Protein AF-X1MEE1-F1 (afdb_monomer_lite)

Foldseek 3Di:
DDDVVPVPDDDDCPDDNDDPVRVVVVVCVVCVVVVNDPVPPDDQQLLDEAEEAFDAWPDLQQAADQPDDPVPDRDDSGPGDPVVLVCCLVRVGNEYEYEDHLRSVVPGPQWDDNDNYIYGYQHHDVVQQKDKDWDADSVCRVPIDIDIDHDD

Sequence (152 aa):
TTDIYEVGITTDVRGHGSTIADDLDDFENYLLKNGRTDRGSVYNPSQTIHLFHASPYNTPLDWTTPRGRYDYLPLSDHVGSVEIRRFIERVQPYLVLSGHCHESVVTGDYKVDLGETRCVNPGSQTHLDVLSLVQFDLYHPQDMKQFFIHAH

pLDDT: mean 75.4, std 18.18, range [36.66, 96.94]

Radius of gyration: 18.25 Å; chains: 1; bounding box: 35×46×50 Å

Organism: NCBI:txid412755

InterPro domains:
  IPR029052 Metallo-dependent phosphatase-like [G3DSA:3.60.21.10] (15-131)
  IPR029052 Metallo-dependent phosphatase-like [SSF56300] (42-127)

Structure (mmCIF, N/CA/C/O backbone):
data_AF-X1MEE1-F1
#
_entry.id   AF-X1MEE1-F1
#
loop_
_atom_site.group_PDB
_atom_site.id
_atom_site.type_symbol
_atom_site.label_atom_id
_atom_site.label_alt_id
_atom_site.label_comp_id
_atom_site.label_asym_id
_atom_site.label_entity_id
_atom_site.label_seq_id
_atom_site.pdbx_PDB_ins_code
_atom_site.Cartn_x
_atom_site.Cartn_y
_atom_site.Cartn_z
_atom_site.occupancy
_atom_site.B_iso_or_equiv
_atom_site.auth_seq_id
_atom_site.auth_comp_id
_atom_site.auth_asym_id
_atom_site.auth_atom_id
_atom_site.pdbx_PDB_model_num
ATOM 1 N N . THR A 1 1 ? -3.599 -27.938 2.429 1.00 46.66 1 THR A N 1
ATOM 2 C CA . THR A 1 1 ? -2.899 -26.657 2.216 1.00 46.66 1 THR A CA 1
ATOM 3 C C . THR A 1 1 ? -2.681 -26.083 3.588 1.00 46.66 1 THR A C 1
ATOM 5 O O . THR A 1 1 ? -3.652 -25.684 4.209 1.00 46.66 1 THR A O 1
ATOM 8 N N . THR A 1 2 ? -1.471 -26.226 4.118 1.00 37.72 2 THR A N 1
ATOM 9 C CA . THR A 1 2 ? -1.143 -25.827 5.492 1.00 37.72 2 THR A CA 1
ATOM 10 C C . THR A 1 2 ? -1.066 -24.309 5.555 1.00 37.72 2 THR A C 1
ATOM 12 O O . THR A 1 2 ? -0.425 -23.698 4.698 1.00 37.72 2 THR A O 1
ATOM 15 N N . ASP A 1 3 ? -1.772 -23.718 6.510 1.00 37.62 3 ASP A N 1
ATOM 16 C CA . ASP A 1 3 ? -1.737 -22.287 6.774 1.00 37.62 3 ASP A CA 1
ATOM 17 C C . ASP A 1 3 ? -0.341 -21.915 7.298 1.00 37.62 3 ASP A C 1
ATOM 19 O O . ASP A 1 3 ? 0.197 -22.592 8.173 1.00 37.62 3 ASP A O 1
ATOM 23 N N . ILE A 1 4 ? 0.271 -20.855 6.768 1.00 43.94 4 ILE A N 1
ATOM 24 C CA . ILE A 1 4 ? 1.579 -20.379 7.239 1.00 43.94 4 ILE A CA 1
AT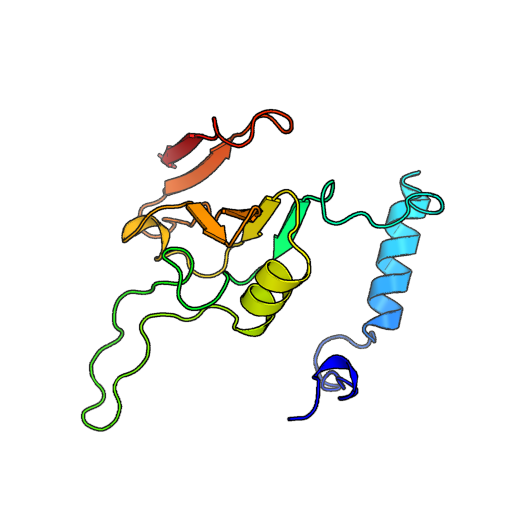OM 25 C C . ILE A 1 4 ? 1.531 -19.940 8.709 1.00 43.94 4 ILE A C 1
ATOM 27 O O . ILE A 1 4 ? 2.570 -19.916 9.357 1.00 43.94 4 ILE A O 1
ATOM 31 N N . TYR A 1 5 ? 0.343 -19.646 9.254 1.00 37.59 5 TYR A N 1
ATOM 32 C CA . TYR A 1 5 ? 0.166 -19.385 10.684 1.00 37.59 5 TYR A CA 1
ATOM 33 C C . TYR A 1 5 ? 0.342 -20.643 11.558 1.00 37.59 5 TYR A C 1
ATOM 35 O O . TYR A 1 5 ? 0.588 -20.513 12.754 1.00 37.59 5 TYR A O 1
ATOM 43 N N . GLU A 1 6 ? 0.259 -21.851 10.986 1.00 39.78 6 GLU A N 1
ATOM 44 C CA . GLU A 1 6 ? 0.574 -23.113 11.678 1.00 39.78 6 GLU A CA 1
ATOM 45 C C . GLU A 1 6 ? 2.053 -23.506 11.550 1.00 39.78 6 GLU A C 1
ATOM 47 O O . GLU A 1 6 ? 2.551 -24.345 12.304 1.00 39.78 6 GLU A O 1
ATOM 52 N N . VAL A 1 7 ? 2.778 -22.907 10.602 1.00 45.06 7 VAL A N 1
ATOM 53 C CA . VAL A 1 7 ? 4.193 -23.195 10.374 1.00 45.06 7 VAL A CA 1
ATOM 54 C C . VAL A 1 7 ? 5.012 -22.244 11.238 1.00 45.06 7 VAL A C 1
ATOM 56 O O . VAL A 1 7 ? 5.177 -21.076 10.905 1.00 45.06 7 VAL A O 1
ATOM 59 N N . GLY A 1 8 ? 5.527 -22.746 12.362 1.00 37.44 8 GLY A N 1
ATOM 60 C CA . GLY A 1 8 ? 6.457 -22.003 13.211 1.00 37.44 8 GLY A CA 1
ATOM 61 C C . GLY A 1 8 ? 7.643 -21.497 12.389 1.00 37.44 8 GLY A C 1
ATOM 62 O O . GLY A 1 8 ? 8.508 -22.276 11.993 1.00 37.44 8 GLY A O 1
ATOM 63 N N . ILE A 1 9 ? 7.660 -20.196 12.095 1.00 37.62 9 ILE A N 1
ATOM 64 C CA . ILE A 1 9 ? 8.749 -19.548 11.368 1.00 37.62 9 ILE A CA 1
ATOM 65 C C . ILE A 1 9 ? 9.957 -19.499 12.307 1.00 37.62 9 ILE A C 1
ATOM 67 O O . ILE A 1 9 ? 9.991 -18.715 13.250 1.00 37.62 9 ILE A O 1
ATOM 71 N N . THR A 1 10 ? 10.953 -20.346 12.062 1.00 38.44 10 THR A N 1
ATOM 72 C CA . THR A 1 10 ? 12.265 -20.256 12.710 1.00 38.44 10 THR A CA 1
ATOM 73 C C . THR A 1 10 ? 13.170 -19.351 11.883 1.00 38.44 10 THR A C 1
ATOM 75 O O . THR A 1 10 ? 13.494 -19.684 10.742 1.00 38.44 10 THR A O 1
ATOM 78 N N . THR A 1 11 ? 13.580 -18.213 12.442 1.00 41.69 11 THR A N 1
ATOM 79 C CA . THR A 1 11 ? 14.632 -17.365 11.872 1.00 41.69 11 THR A CA 1
ATOM 80 C C . THR A 1 11 ? 15.994 -18.057 12.003 1.00 41.69 11 THR A C 1
ATOM 82 O O . THR A 1 11 ? 16.308 -18.661 13.028 1.00 41.69 11 THR A O 1
ATOM 85 N N . ASP A 1 12 ? 16.786 -18.026 10.928 1.00 36.66 12 ASP A N 1
ATOM 86 C CA . ASP A 1 12 ? 18.125 -18.622 10.871 1.00 36.66 12 ASP A CA 1
ATOM 87 C C . ASP A 1 12 ? 19.076 -17.923 11.861 1.00 36.66 12 ASP A C 1
ATOM 89 O O . ASP A 1 12 ? 19.099 -16.699 11.977 1.00 36.66 12 ASP A O 1
ATOM 93 N N . VAL A 1 13 ? 19.900 -18.709 12.553 1.00 46.12 13 VAL A N 1
ATOM 94 C CA . VAL A 1 13 ? 20.700 -18.339 13.739 1.00 46.12 13 VAL A CA 1
ATOM 95 C C . VAL A 1 13 ? 21.889 -17.415 13.398 1.00 46.12 13 VAL A C 1
ATOM 97 O O . VAL A 1 13 ? 22.760 -17.174 14.231 1.00 46.12 13 VAL A O 1
ATOM 100 N N . ARG A 1 14 ? 21.998 -16.914 12.160 1.00 47.56 14 ARG A N 1
ATOM 101 C CA . ARG A 1 14 ? 23.182 -16.172 11.676 1.00 47.56 14 ARG A CA 1
ATOM 102 C C . ARG A 1 14 ? 22.939 -14.727 11.240 1.00 47.56 14 ARG A C 1
ATOM 104 O O . ARG A 1 14 ? 23.800 -14.152 10.578 1.00 47.56 14 ARG A O 1
ATOM 111 N N . GLY A 1 15 ? 21.850 -14.097 11.664 1.00 45.16 15 GLY A N 1
ATOM 112 C CA . GLY A 1 15 ? 21.644 -12.658 11.483 1.00 45.16 15 GLY A CA 1
ATOM 113 C C . GLY A 1 15 ? 20.974 -12.047 12.705 1.00 45.16 15 GLY A C 1
ATOM 114 O O . GLY A 1 15 ? 19.793 -12.274 12.894 1.00 45.16 15 GLY A O 1
ATOM 115 N N . HIS A 1 16 ? 21.744 -11.276 13.483 1.00 48.69 16 HIS A N 1
ATOM 116 C CA . HIS A 1 16 ? 21.391 -10.709 14.796 1.00 48.69 16 HIS A CA 1
ATOM 117 C C . HIS A 1 16 ? 21.053 -11.759 15.873 1.00 48.69 16 HIS A C 1
ATOM 119 O O . HIS A 1 16 ? 20.283 -12.684 15.674 1.00 48.69 16 HIS A O 1
ATOM 125 N N . GLY A 1 17 ? 21.697 -11.647 17.039 1.00 50.34 17 GLY A N 1
ATOM 126 C CA . GLY A 1 17 ? 21.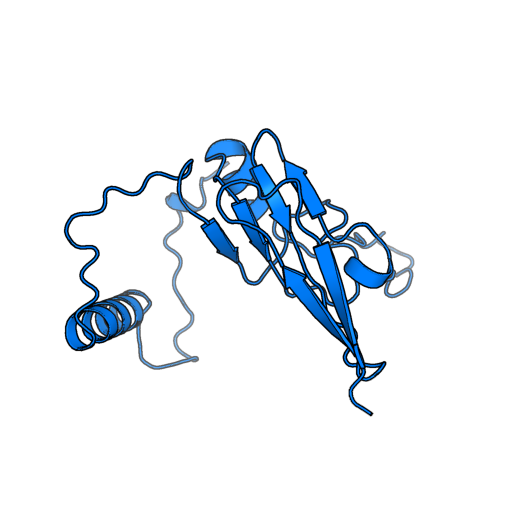509 -12.566 18.170 1.00 50.34 17 GLY A CA 1
ATOM 127 C C . GLY A 1 17 ? 20.206 -12.346 18.943 1.00 50.34 17 GLY A C 1
ATOM 128 O O . GLY A 1 17 ? 20.142 -12.733 20.106 1.00 50.34 17 GLY A O 1
ATOM 129 N N . SER A 1 18 ? 19.224 -11.686 18.333 1.00 55.53 18 SER A N 1
ATOM 130 C CA . SER A 1 18 ? 17.893 -11.455 18.875 1.00 55.53 18 SER A CA 1
ATOM 131 C C . SER A 1 18 ? 16.893 -12.371 18.179 1.00 55.53 18 SER A C 1
ATOM 133 O O . SER A 1 18 ? 16.994 -12.682 16.991 1.00 55.53 18 SER A O 1
ATOM 135 N N . THR A 1 19 ? 15.929 -12.866 18.938 1.00 67.69 19 THR A N 1
ATOM 136 C CA . THR A 1 19 ? 14.731 -13.479 18.376 1.00 67.69 19 THR A CA 1
ATOM 137 C C . THR A 1 19 ? 13.745 -12.387 17.959 1.00 67.69 19 THR A C 1
ATOM 139 O O . THR A 1 19 ? 13.828 -11.255 18.425 1.00 67.69 19 THR A O 1
ATOM 142 N N . ILE A 1 20 ? 12.749 -12.734 17.137 1.00 58.53 20 ILE A N 1
ATOM 143 C CA . ILE A 1 20 ? 11.623 -11.826 16.845 1.00 58.53 20 ILE A CA 1
ATOM 144 C C . ILE A 1 20 ? 10.960 -11.347 18.147 1.00 58.53 20 ILE A C 1
ATOM 146 O O . ILE A 1 20 ? 10.506 -10.212 18.216 1.00 58.53 20 ILE A O 1
ATOM 150 N N . ALA A 1 21 ? 10.915 -12.198 19.177 1.00 60.44 21 ALA A N 1
ATOM 151 C CA . ALA A 1 21 ? 10.387 -11.817 20.481 1.00 60.44 21 ALA A CA 1
ATOM 152 C C . ALA A 1 21 ? 11.263 -10.751 21.160 1.00 60.44 21 ALA A C 1
ATOM 154 O O . ALA A 1 21 ? 10.727 -9.759 21.639 1.00 60.44 21 ALA A O 1
ATOM 155 N N . ASP A 1 22 ? 12.589 -10.904 21.125 1.00 61.22 22 ASP A N 1
ATOM 156 C CA . ASP A 1 22 ? 13.517 -9.913 21.687 1.00 61.22 22 ASP A CA 1
ATOM 157 C C . ASP A 1 22 ? 13.439 -8.567 20.940 1.00 61.22 22 ASP A C 1
ATOM 159 O O . ASP A 1 22 ? 13.476 -7.510 21.567 1.00 61.22 22 ASP A O 1
ATOM 163 N N . ASP A 1 23 ? 13.285 -8.592 19.611 1.00 67.50 23 ASP A N 1
ATOM 164 C CA . ASP A 1 23 ? 13.120 -7.382 18.791 1.00 67.50 23 ASP A CA 1
ATOM 165 C C . ASP A 1 23 ? 11.772 -6.685 19.057 1.00 67.50 23 ASP A C 1
ATOM 167 O O . ASP A 1 23 ? 11.692 -5.453 19.071 1.00 67.50 23 ASP A O 1
ATOM 171 N N . LEU A 1 24 ? 10.703 -7.459 19.278 1.00 64.12 24 LEU A N 1
ATOM 172 C CA . LEU A 1 24 ? 9.391 -6.932 19.660 1.00 64.12 24 LEU A CA 1
ATOM 173 C C . LEU A 1 24 ? 9.433 -6.302 21.054 1.00 64.12 24 LEU A C 1
ATOM 175 O O . LEU A 1 24 ? 8.939 -5.188 21.223 1.00 64.12 24 LEU A O 1
ATOM 179 N N . ASP A 1 25 ? 10.070 -6.962 22.021 1.00 66.50 25 ASP A N 1
ATOM 180 C CA . ASP A 1 25 ? 10.247 -6.434 23.374 1.00 66.50 25 ASP A CA 1
ATOM 181 C C . ASP A 1 25 ? 11.093 -5.147 23.369 1.00 66.50 25 ASP A C 1
ATOM 183 O O . ASP A 1 25 ? 10.763 -4.186 24.071 1.00 66.50 25 ASP A O 1
ATOM 187 N N . ASP A 1 26 ? 12.165 -5.068 22.571 1.00 70.88 26 ASP A N 1
ATOM 188 C CA . ASP A 1 26 ? 12.949 -3.833 22.406 1.00 70.88 26 ASP A CA 1
ATOM 189 C C . ASP A 1 26 ? 12.104 -2.704 21.799 1.00 70.88 26 ASP A C 1
ATOM 191 O O . ASP A 1 26 ? 12.119 -1.570 22.289 1.00 70.88 26 ASP A O 1
ATOM 195 N N . PHE A 1 27 ? 11.290 -3.014 20.789 1.00 67.06 27 PHE A N 1
ATOM 196 C CA . PHE A 1 27 ? 10.395 -2.043 20.169 1.00 67.06 27 PHE A CA 1
ATOM 197 C C . PHE A 1 27 ? 9.307 -1.547 21.134 1.00 67.06 27 PHE A C 1
ATOM 199 O O . PHE A 1 27 ? 9.082 -0.337 21.239 1.00 67.06 27 PHE A O 1
ATOM 206 N N . GLU A 1 28 ? 8.673 -2.437 21.901 1.00 64.44 28 GLU A N 1
ATOM 207 C CA . GLU A 1 28 ? 7.716 -2.063 22.948 1.00 64.44 28 GLU A CA 1
ATOM 208 C C . GLU A 1 28 ? 8.372 -1.180 24.019 1.00 64.44 28 GLU A C 1
ATOM 210 O O . GLU A 1 28 ? 7.822 -0.146 24.413 1.00 64.44 28 GLU A O 1
ATOM 215 N N . ASN A 1 29 ? 9.585 -1.528 24.456 1.00 70.94 29 ASN A N 1
ATOM 216 C CA . ASN A 1 29 ? 10.355 -0.726 25.404 1.00 70.94 29 ASN A CA 1
ATOM 217 C C . ASN A 1 29 ? 10.731 0.648 24.830 1.00 70.94 29 ASN A C 1
ATOM 219 O O . ASN A 1 29 ? 10.655 1.657 25.541 1.00 70.94 29 ASN A O 1
ATOM 223 N N . TYR A 1 30 ? 11.089 0.723 23.547 1.00 69.44 30 TYR A N 1
ATOM 224 C CA . TYR A 1 30 ? 11.318 1.977 22.833 1.00 69.44 30 TYR A CA 1
ATOM 225 C C . TYR A 1 30 ? 10.058 2.851 22.815 1.00 69.44 30 TYR A C 1
ATOM 227 O O . TYR A 1 30 ? 10.133 4.055 23.084 1.00 69.44 30 TYR A O 1
ATOM 235 N N . LEU A 1 31 ? 8.891 2.271 22.540 1.00 66.38 31 LEU A N 1
ATOM 236 C CA . LEU A 1 31 ? 7.615 2.985 22.548 1.00 66.38 31 LEU A CA 1
ATOM 237 C C . LEU A 1 31 ? 7.275 3.509 23.954 1.00 66.38 31 LEU A C 1
ATOM 239 O O . LEU A 1 31 ? 7.009 4.706 24.119 1.00 66.38 31 LEU A O 1
ATOM 243 N N . LEU A 1 32 ? 7.411 2.661 24.980 1.00 69.56 32 LEU A N 1
ATOM 244 C CA . LEU A 1 32 ? 7.214 3.005 26.394 1.00 69.56 32 LEU A CA 1
ATOM 245 C C . LEU A 1 32 ? 8.126 4.152 26.845 1.00 69.56 32 LEU A C 1
ATOM 247 O O . LEU A 1 32 ? 7.656 5.121 27.445 1.00 69.56 32 LEU A O 1
ATOM 251 N N . LYS A 1 33 ? 9.421 4.081 26.515 1.00 73.19 33 LYS A N 1
ATOM 252 C CA . LYS A 1 33 ? 10.415 5.117 26.835 1.00 73.19 33 LYS A CA 1
ATOM 253 C C . LYS A 1 33 ? 10.057 6.476 26.233 1.00 73.19 33 LYS A C 1
ATOM 255 O O . LYS A 1 33 ? 10.371 7.507 26.822 1.00 73.19 33 LYS A O 1
ATOM 260 N N . ASN A 1 34 ? 9.386 6.478 25.085 1.00 68.75 34 ASN A N 1
ATOM 261 C CA . ASN A 1 34 ? 8.952 7.687 24.389 1.00 68.75 34 ASN A CA 1
ATOM 262 C C . ASN A 1 34 ? 7.516 8.118 24.746 1.00 68.75 34 ASN A C 1
ATOM 264 O O . ASN A 1 34 ? 6.953 8.973 24.063 1.00 68.75 34 ASN A O 1
ATOM 268 N N . GLY A 1 35 ? 6.905 7.536 25.787 1.00 63.12 35 GLY A N 1
ATOM 269 C CA . GLY A 1 35 ? 5.541 7.868 26.217 1.00 63.12 35 GLY A CA 1
ATOM 270 C C . GLY A 1 35 ? 4.459 7.476 25.206 1.00 63.12 35 GLY A C 1
ATOM 271 O O . GLY A 1 35 ? 3.336 7.968 25.283 1.00 63.12 35 GLY A O 1
ATOM 272 N N . ARG A 1 36 ? 4.791 6.611 24.243 1.00 59.31 36 ARG A N 1
ATOM 273 C CA . ARG A 1 36 ? 3.864 6.068 23.252 1.00 59.31 36 ARG A CA 1
ATOM 274 C C . ARG A 1 36 ? 3.406 4.708 23.750 1.00 59.31 36 ARG A C 1
ATOM 276 O O . ARG A 1 36 ? 4.057 3.712 23.484 1.00 59.31 36 ARG A O 1
ATOM 283 N N . THR A 1 37 ? 2.327 4.662 24.521 1.00 57.94 37 THR A N 1
ATOM 284 C CA . THR A 1 37 ? 1.745 3.388 24.950 1.00 57.94 37 THR A CA 1
ATOM 285 C C . THR A 1 37 ? 0.497 3.096 24.131 1.00 57.94 37 THR A C 1
ATOM 287 O O . THR A 1 37 ? -0.516 3.781 24.216 1.00 57.94 37 THR A O 1
ATOM 290 N N . ASP A 1 38 ? 0.582 2.060 23.313 1.00 59.06 38 ASP A N 1
ATOM 291 C CA . ASP A 1 38 ? -0.510 1.436 22.563 1.00 59.06 38 ASP A CA 1
ATOM 292 C C . ASP A 1 38 ? -1.297 0.421 23.411 1.00 59.06 38 ASP A C 1
ATOM 294 O O . ASP A 1 38 ? -2.267 -0.166 22.938 1.00 59.06 38 ASP A O 1
ATOM 298 N N . ARG A 1 39 ? -0.953 0.269 24.701 1.00 54.66 39 ARG A N 1
ATOM 299 C CA . ARG A 1 39 ? -1.545 -0.672 25.680 1.00 54.66 39 ARG A CA 1
ATOM 300 C C . ARG A 1 39 ? -3.068 -0.560 25.914 1.00 54.66 39 ARG A C 1
ATOM 302 O O . ARG A 1 39 ? -3.596 -1.232 26.795 1.00 54.66 39 ARG A O 1
ATOM 309 N N . GLY A 1 40 ? -3.786 0.251 25.139 1.00 56.56 40 GLY A N 1
ATOM 310 C CA . GLY A 1 40 ? -5.250 0.311 25.105 1.00 56.56 40 GLY A CA 1
ATOM 311 C C . GLY A 1 40 ? -5.868 0.362 23.702 1.00 56.56 40 GLY A C 1
ATOM 312 O O . GLY A 1 40 ? -7.093 0.394 23.598 1.00 56.56 40 GLY A O 1
ATOM 313 N N . SER A 1 41 ? -5.079 0.380 22.622 1.00 61.50 41 SER A N 1
ATOM 314 C CA . SER A 1 41 ? -5.621 0.362 21.262 1.00 61.50 41 SER A CA 1
ATOM 315 C C . SER A 1 41 ? -5.895 -1.071 20.825 1.00 61.50 41 SER A C 1
ATOM 317 O O . SER A 1 41 ? -4.976 -1.851 20.590 1.00 61.50 41 SER A O 1
ATOM 319 N N . VAL A 1 42 ? -7.175 -1.415 20.694 1.00 75.62 42 VAL A N 1
ATOM 320 C CA . VAL A 1 42 ? -7.585 -2.640 20.004 1.00 75.62 42 VAL A CA 1
ATOM 321 C C . VAL A 1 42 ? -7.249 -2.476 18.523 1.00 75.62 42 VAL A C 1
ATOM 323 O O . VAL A 1 42 ? -7.653 -1.490 17.907 1.00 75.62 42 VAL A O 1
ATOM 326 N N . TYR A 1 43 ? -6.508 -3.429 17.957 1.00 80.38 43 TYR A N 1
ATOM 327 C CA . TYR A 1 43 ? -6.203 -3.437 16.529 1.00 80.38 43 TYR A CA 1
ATOM 328 C C . TYR A 1 43 ? -7.500 -3.447 15.711 1.00 80.38 43 TYR A C 1
ATOM 330 O O . TYR A 1 43 ? -8.288 -4.390 15.791 1.00 80.38 43 TYR A O 1
ATOM 338 N N . ASN A 1 44 ? -7.707 -2.392 14.920 1.00 83.75 44 ASN A N 1
ATOM 339 C CA . ASN A 1 44 ? -8.797 -2.307 13.960 1.00 83.75 44 ASN A CA 1
ATOM 340 C C . ASN A 1 44 ? -8.224 -2.070 12.553 1.00 83.75 44 ASN A C 1
ATOM 342 O O . ASN A 1 44 ? -7.784 -0.950 12.259 1.00 83.75 44 ASN A O 1
ATOM 346 N N . PRO A 1 45 ? -8.231 -3.077 11.663 1.00 86.81 45 PRO A N 1
ATOM 347 C CA . PRO A 1 45 ? -7.637 -2.949 10.338 1.00 86.81 45 PRO A CA 1
ATOM 348 C C . PRO A 1 45 ? -8.277 -1.837 9.506 1.00 86.81 45 PRO A C 1
ATOM 350 O O . PRO A 1 45 ? -7.553 -1.097 8.840 1.00 86.81 45 PRO A O 1
ATOM 353 N N . SER A 1 46 ? -9.593 -1.631 9.619 1.00 91.62 46 SER A N 1
ATOM 354 C CA . SER A 1 46 ? -10.321 -0.605 8.861 1.00 91.62 46 SER A CA 1
ATOM 355 C C . SER A 1 46 ? -9.988 0.829 9.295 1.00 91.62 46 SER A C 1
ATOM 357 O O . SER A 1 46 ? -10.476 1.784 8.698 1.00 91.62 46 SER A O 1
ATOM 359 N N . GLN A 1 47 ? -9.177 0.992 10.344 1.00 89.94 47 GLN A N 1
ATOM 360 C CA . GLN A 1 47 ? -8.665 2.272 10.840 1.00 89.94 47 GLN A CA 1
ATOM 361 C C . GLN A 1 47 ? -7.131 2.288 10.934 1.00 89.94 47 GLN A C 1
ATOM 363 O O . GLN A 1 47 ? -6.558 3.205 11.519 1.00 89.94 47 GLN A O 1
ATOM 368 N N . THR A 1 48 ? -6.454 1.279 10.377 1.00 89.00 48 THR A N 1
ATOM 369 C CA . THR A 1 48 ? -4.999 1.128 10.475 1.00 89.00 48 THR A CA 1
ATOM 370 C C . THR A 1 48 ? -4.344 1.265 9.108 1.00 89.00 48 THR A C 1
ATOM 372 O O . THR A 1 48 ? -4.670 0.534 8.168 1.00 89.00 48 THR A O 1
ATOM 375 N N . ILE A 1 49 ? -3.359 2.161 9.015 1.00 93.00 49 ILE A N 1
ATOM 376 C CA . ILE A 1 49 ? -2.439 2.207 7.876 1.00 93.00 49 ILE A CA 1
ATOM 377 C C . ILE A 1 49 ? -1.364 1.145 8.096 1.00 93.00 49 ILE A C 1
ATOM 379 O O . ILE A 1 49 ? -0.658 1.184 9.101 1.00 93.00 49 ILE A O 1
ATOM 383 N N . HIS A 1 50 ? -1.221 0.218 7.154 1.00 94.12 50 HIS A N 1
ATOM 384 C CA . HIS A 1 50 ? -0.157 -0.782 7.202 1.00 94.12 50 HIS A CA 1
ATOM 385 C C . HIS A 1 50 ? 0.988 -0.366 6.290 1.00 94.12 50 HIS A C 1
ATOM 387 O O . HIS A 1 50 ? 0.758 0.061 5.160 1.00 94.12 50 HIS A O 1
ATOM 393 N N . LEU A 1 51 ? 2.218 -0.519 6.772 1.00 93.75 51 LEU A N 1
ATOM 394 C CA . LEU A 1 51 ? 3.429 -0.290 5.996 1.00 93.75 51 LEU A CA 1
ATOM 395 C C . LEU A 1 51 ? 4.162 -1.619 5.826 1.00 93.75 51 LEU A C 1
ATOM 397 O O . LEU A 1 51 ? 4.650 -2.189 6.799 1.00 93.75 51 LEU A O 1
ATOM 401 N N . PHE A 1 52 ? 4.258 -2.095 4.591 1.00 91.38 52 PHE A N 1
ATOM 402 C CA . PHE A 1 52 ? 5.043 -3.271 4.243 1.00 91.38 52 PHE A CA 1
ATOM 403 C C . PHE A 1 52 ? 6.263 -2.874 3.424 1.00 91.38 52 PHE A C 1
ATOM 405 O O . PHE A 1 52 ? 6.238 -1.905 2.672 1.00 91.38 52 PHE A O 1
ATOM 412 N N . HIS A 1 53 ? 7.345 -3.643 3.525 1.00 89.25 53 HIS A N 1
ATOM 413 C CA . HIS A 1 53 ? 8.455 -3.440 2.601 1.00 89.25 53 HIS A CA 1
ATOM 414 C C . HIS A 1 53 ? 8.070 -3.878 1.182 1.00 89.25 53 HIS A C 1
ATOM 416 O O . HIS A 1 53 ? 8.221 -3.100 0.250 1.00 89.25 53 HIS A O 1
ATOM 422 N N . ALA A 1 54 ? 7.540 -5.093 1.013 1.00 90.06 54 ALA A N 1
ATOM 423 C CA . ALA A 1 54 ? 7.159 -5.630 -0.293 1.00 90.06 54 ALA A CA 1
ATOM 424 C C . ALA A 1 54 ? 5.749 -5.194 -0.726 1.00 90.06 54 ALA A C 1
ATOM 426 O O . ALA A 1 54 ? 4.852 -5.019 0.099 1.00 90.06 54 ALA A O 1
ATOM 427 N N . SER A 1 55 ? 5.556 -5.067 -2.039 1.00 92.12 55 SER A N 1
ATOM 428 C CA . SER A 1 55 ? 4.257 -4.775 -2.655 1.00 92.12 55 SER A CA 1
ATOM 429 C C . SER A 1 55 ? 3.376 -6.034 -2.765 1.00 92.12 55 SER A C 1
ATOM 431 O O . SER A 1 55 ? 3.910 -7.148 -2.786 1.00 92.12 55 SER A O 1
ATOM 433 N N . PRO A 1 56 ? 2.034 -5.908 -2.817 1.00 94.12 56 PRO A N 1
ATOM 434 C CA . PRO A 1 56 ? 1.144 -7.050 -3.027 1.00 94.12 56 PRO A CA 1
ATOM 435 C C . PRO A 1 56 ? 1.349 -7.675 -4.413 1.00 94.12 56 PRO A C 1
ATOM 437 O O . PRO A 1 56 ? 1.436 -6.964 -5.413 1.00 94.12 56 PRO A O 1
ATOM 440 N N . TYR A 1 57 ? 1.399 -9.009 -4.467 1.00 93.00 57 TYR A N 1
ATOM 441 C CA . TYR A 1 57 ? 1.684 -9.744 -5.703 1.00 93.00 57 TYR A CA 1
ATOM 442 C C . TYR A 1 57 ? 0.650 -9.515 -6.812 1.00 93.00 57 TYR A C 1
ATOM 444 O O . TYR A 1 57 ? -0.560 -9.487 -6.552 1.00 93.00 57 TYR A O 1
ATOM 452 N N . ASN A 1 58 ? 1.117 -9.490 -8.063 1.00 91.12 58 ASN A N 1
ATOM 453 C CA . ASN A 1 58 ? 0.274 -9.404 -9.257 1.00 91.12 58 ASN A CA 1
ATOM 454 C C . ASN A 1 58 ? -0.581 -8.129 -9.249 1.00 91.12 58 ASN A C 1
ATOM 456 O O . ASN A 1 58 ? -1.811 -8.163 -9.378 1.00 91.12 58 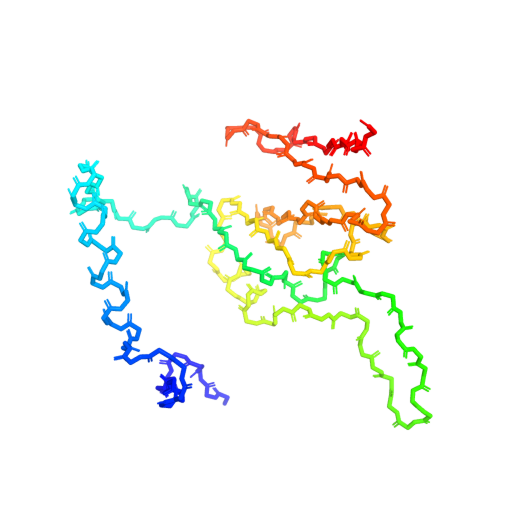ASN A O 1
ATOM 460 N N . THR A 1 59 ? 0.091 -7.005 -9.018 1.00 90.25 59 THR A N 1
ATOM 461 C CA . THR A 1 59 ? -0.459 -5.655 -9.085 1.00 90.25 59 THR A CA 1
ATOM 462 C C . THR A 1 59 ? 0.471 -4.751 -9.902 1.00 90.25 59 THR A C 1
ATOM 464 O O . THR A 1 59 ? 1.614 -5.103 -10.178 1.00 90.25 59 THR A O 1
ATOM 467 N N . PRO A 1 60 ? 0.041 -3.545 -10.297 1.00 87.88 60 PRO A N 1
ATOM 468 C CA . PRO A 1 60 ? 0.970 -2.582 -10.886 1.00 87.88 60 PRO A CA 1
ATOM 469 C C . PRO A 1 60 ? 2.130 -2.208 -9.946 1.00 87.88 60 PRO A C 1
ATOM 471 O O . PRO A 1 60 ? 3.181 -1.794 -10.417 1.00 87.88 60 PRO A O 1
ATOM 474 N N . LEU A 1 61 ? 1.959 -2.386 -8.627 1.00 89.25 61 LEU A N 1
ATOM 475 C CA . LEU A 1 61 ? 2.911 -1.958 -7.596 1.00 89.25 61 LEU A CA 1
ATOM 476 C C . LEU A 1 61 ? 4.129 -2.870 -7.444 1.00 89.25 61 LEU A C 1
ATOM 478 O O . LEU A 1 61 ? 5.087 -2.480 -6.779 1.00 89.25 61 LEU A O 1
ATOM 482 N N . ASP A 1 62 ? 4.075 -4.079 -7.998 1.00 87.88 62 ASP A N 1
ATOM 483 C CA . ASP A 1 62 ? 5.139 -5.077 -7.894 1.00 87.88 62 ASP A CA 1
ATOM 484 C C . ASP A 1 62 ? 5.706 -5.493 -9.254 1.00 87.88 62 ASP A C 1
ATOM 486 O O . ASP A 1 62 ? 6.437 -6.481 -9.351 1.00 87.88 62 ASP A O 1
ATOM 490 N N . TRP A 1 63 ? 5.367 -4.736 -10.299 1.00 82.94 63 TRP A N 1
ATOM 491 C CA . TRP A 1 63 ? 5.870 -4.963 -11.642 1.00 82.94 63 TRP A CA 1
ATOM 492 C C . TRP A 1 63 ? 7.334 -4.530 -11.756 1.00 82.94 63 TRP A C 1
ATOM 494 O O . TRP A 1 63 ? 7.724 -3.457 -11.298 1.00 82.94 63 TRP A O 1
ATOM 504 N N . THR A 1 64 ? 8.166 -5.355 -12.371 1.00 77.38 64 THR A N 1
ATOM 505 C CA . THR A 1 64 ? 9.559 -5.036 -12.692 1.00 77.38 64 THR A CA 1
ATOM 506 C C . THR A 1 64 ? 9.798 -5.211 -14.179 1.00 77.38 64 THR A C 1
ATOM 508 O O . THR A 1 64 ? 9.062 -5.926 -14.861 1.00 77.38 64 THR A O 1
ATOM 511 N N . THR A 1 65 ? 10.820 -4.538 -14.706 1.00 67.88 65 THR A N 1
ATOM 512 C CA . THR A 1 65 ? 11.169 -4.723 -16.117 1.00 67.88 65 THR A CA 1
ATOM 513 C C . THR A 1 65 ? 11.572 -6.185 -16.368 1.00 67.88 65 THR A C 1
ATOM 515 O O . THR A 1 65 ? 12.333 -6.744 -15.571 1.00 67.88 65 THR A O 1
ATOM 518 N N . PRO A 1 66 ? 11.097 -6.832 -17.454 1.00 60.78 66 PRO A N 1
ATOM 519 C CA . PRO A 1 66 ? 11.402 -8.237 -17.703 1.00 60.78 66 PRO A CA 1
ATOM 520 C C . PRO A 1 66 ? 12.918 -8.448 -17.782 1.00 60.78 66 PRO A C 1
ATOM 522 O O . PRO A 1 66 ? 13.575 -7.944 -18.696 1.00 60.78 66 PRO A O 1
ATOM 525 N N . ARG A 1 67 ? 13.500 -9.220 -16.855 1.00 53.62 67 ARG A N 1
ATOM 526 C CA . ARG A 1 67 ? 14.960 -9.457 -16.769 1.00 53.62 67 ARG A CA 1
ATOM 527 C C . ARG A 1 67 ? 15.506 -10.432 -17.828 1.00 53.62 67 ARG A C 1
ATOM 529 O O . ARG A 1 67 ? 16.521 -11.091 -17.618 1.00 53.62 67 ARG A O 1
ATOM 536 N N . GLY A 1 68 ? 14.861 -10.493 -18.990 1.00 51.97 68 GLY A N 1
ATOM 537 C CA . GLY A 1 68 ? 15.181 -11.409 -20.079 1.00 51.97 68 GLY A CA 1
ATOM 538 C C . GLY A 1 68 ? 14.367 -12.704 -20.036 1.00 51.97 68 GLY A C 1
ATOM 539 O O . GLY A 1 68 ? 13.853 -13.122 -19.000 1.00 51.97 68 GLY A O 1
ATOM 540 N N . ARG A 1 69 ? 14.233 -13.343 -21.202 1.00 47.34 69 ARG A N 1
ATOM 541 C CA . ARG A 1 69 ? 13.666 -14.689 -21.318 1.00 47.34 69 ARG A CA 1
ATOM 542 C C . ARG A 1 69 ? 14.774 -15.686 -20.998 1.00 47.34 69 ARG A C 1
ATOM 544 O O . ARG A 1 69 ? 15.741 -15.769 -21.745 1.00 47.34 69 ARG A O 1
ATOM 551 N N . TYR A 1 70 ? 14.634 -16.455 -19.924 1.00 51.69 70 TYR A N 1
ATOM 552 C CA . TYR A 1 70 ? 15.266 -17.769 -19.907 1.00 51.69 70 TYR A CA 1
ATOM 553 C C . TYR A 1 70 ? 14.421 -18.662 -20.816 1.00 51.69 70 TYR A C 1
ATOM 555 O O . TYR A 1 70 ? 13.217 -18.783 -20.598 1.00 51.69 70 TYR A O 1
ATOM 563 N N . ASP A 1 71 ? 15.039 -19.267 -21.833 1.00 55.44 71 ASP A N 1
ATOM 564 C CA . ASP A 1 71 ? 14.381 -20.028 -22.914 1.00 55.44 71 ASP A CA 1
ATOM 565 C C . ASP A 1 71 ? 13.449 -21.166 -22.444 1.00 55.44 71 ASP A C 1
ATOM 567 O O . ASP A 1 71 ? 12.713 -21.743 -23.242 1.00 55.44 71 ASP A O 1
ATOM 571 N N . TYR A 1 72 ? 13.448 -21.481 -21.146 1.00 55.03 72 TYR A N 1
ATOM 572 C CA . TYR A 1 72 ? 12.793 -22.654 -20.573 1.00 55.03 72 TYR A CA 1
ATOM 573 C C . TYR A 1 72 ? 11.736 -22.335 -19.503 1.00 55.03 72 TYR A C 1
ATOM 575 O O . TYR A 1 72 ? 11.046 -23.254 -19.065 1.00 55.03 72 TYR A O 1
ATOM 583 N N . LEU A 1 73 ? 11.569 -21.072 -19.078 1.00 53.31 73 LEU A N 1
ATOM 584 C CA . LEU A 1 73 ? 10.506 -20.697 -18.137 1.00 53.31 73 LEU A CA 1
ATOM 585 C C . LEU A 1 73 ? 10.142 -19.205 -18.261 1.00 53.31 73 LEU A C 1
ATOM 587 O O . LEU A 1 73 ? 11.021 -18.359 -18.082 1.00 53.31 73 LEU A O 1
ATOM 591 N N . PRO A 1 74 ? 8.870 -18.844 -18.526 1.00 58.09 74 PRO A N 1
ATOM 592 C CA . PRO A 1 74 ? 8.437 -17.460 -18.401 1.00 58.09 74 PRO A CA 1
ATOM 593 C C . PRO A 1 74 ? 8.527 -17.058 -16.924 1.00 58.09 74 PRO A C 1
ATOM 595 O O . PRO A 1 74 ? 7.766 -17.548 -16.090 1.00 58.09 74 PRO A O 1
ATOM 598 N N . LEU A 1 75 ? 9.494 -16.204 -16.589 1.00 62.34 75 LEU A N 1
ATOM 599 C CA . LEU A 1 75 ? 9.554 -15.573 -15.276 1.00 62.34 75 LEU A CA 1
ATOM 600 C C . LEU A 1 75 ? 8.417 -14.552 -15.178 1.00 62.34 75 LEU A C 1
ATOM 602 O O . LEU A 1 75 ? 8.135 -13.832 -16.132 1.00 62.34 75 LEU A O 1
ATOM 606 N N . SER A 1 76 ? 7.742 -14.539 -14.031 1.00 70.12 76 SER A N 1
ATOM 607 C CA . SER A 1 76 ? 6.733 -13.534 -13.708 1.00 70.12 76 SER A CA 1
ATOM 608 C C . SER A 1 76 ? 7.410 -12.172 -13.585 1.00 70.12 76 SER A C 1
ATOM 610 O O . SER A 1 76 ? 8.369 -12.042 -12.828 1.00 70.12 76 SER A O 1
ATOM 612 N N . ASP A 1 77 ? 6.881 -11.156 -14.266 1.00 79.94 77 ASP A N 1
ATOM 613 C CA . ASP A 1 77 ? 7.358 -9.775 -14.111 1.00 79.94 77 ASP A CA 1
ATOM 614 C C . ASP A 1 77 ? 6.921 -9.157 -12.764 1.00 79.94 77 ASP A C 1
ATOM 616 O O . ASP A 1 77 ? 7.371 -8.075 -12.384 1.00 79.94 77 ASP A O 1
ATOM 620 N N . HIS A 1 78 ? 6.060 -9.863 -12.027 1.00 86.62 78 HIS A N 1
ATOM 621 C CA . HIS A 1 78 ? 5.622 -9.545 -10.672 1.00 86.62 78 HIS A CA 1
ATOM 622 C C . HIS A 1 78 ? 6.541 -10.187 -9.633 1.00 86.62 78 HIS A C 1
ATOM 624 O O . HIS A 1 78 ? 6.711 -11.412 -9.634 1.00 86.62 78 HIS A O 1
ATOM 630 N N . VAL A 1 79 ? 7.096 -9.368 -8.739 1.00 86.88 79 VAL A N 1
ATOM 631 C CA . VAL A 1 79 ? 8.025 -9.790 -7.670 1.00 86.88 79 VAL A CA 1
ATOM 632 C C . VAL A 1 79 ? 7.483 -9.510 -6.261 1.00 86.88 79 VAL A C 1
ATOM 634 O O . VAL A 1 79 ? 8.218 -9.571 -5.276 1.00 86.88 79 VAL A O 1
ATOM 637 N N . GLY A 1 80 ? 6.200 -9.171 -6.150 1.00 89.00 80 GLY A N 1
ATOM 638 C CA . GLY A 1 80 ? 5.526 -8.867 -4.894 1.00 89.00 80 GLY A CA 1
ATOM 639 C C . GLY A 1 80 ? 5.201 -10.107 -4.070 1.00 89.00 80 GLY A C 1
ATOM 640 O O . GLY A 1 80 ? 5.418 -11.250 -4.470 1.00 89.00 80 GLY A O 1
ATOM 641 N N . SER A 1 81 ? 4.639 -9.882 -2.885 1.00 92.38 81 SER A N 1
ATOM 642 C CA . SER A 1 81 ? 4.296 -10.948 -1.945 1.00 92.38 81 SER A CA 1
ATOM 643 C C . SER A 1 81 ? 2.851 -11.415 -2.109 1.00 92.38 81 SER A C 1
ATOM 645 O O . SER A 1 81 ? 1.897 -10.639 -1.974 1.00 92.38 81 SER A O 1
ATOM 647 N N . VAL A 1 82 ? 2.693 -12.718 -2.356 1.00 93.69 82 VAL A N 1
ATOM 648 C CA . VAL A 1 82 ? 1.389 -13.398 -2.403 1.00 93.69 82 VAL A CA 1
ATOM 649 C C . VAL A 1 82 ? 0.697 -13.324 -1.043 1.00 93.69 82 VAL A C 1
ATOM 651 O O . VAL A 1 82 ? -0.511 -13.101 -0.978 1.00 93.69 82 VAL A O 1
ATOM 654 N N . GLU A 1 83 ? 1.453 -13.449 0.047 1.00 93.88 83 GLU A N 1
ATOM 655 C CA . GLU A 1 83 ? 0.887 -13.440 1.398 1.00 93.88 83 GLU A CA 1
ATOM 656 C C . GLU A 1 83 ? 0.442 -12.042 1.829 1.00 93.88 83 GLU A C 1
ATOM 658 O O . GLU A 1 83 ? -0.601 -11.912 2.467 1.00 93.88 83 GLU A O 1
ATOM 663 N N . ILE A 1 84 ? 1.149 -10.983 1.410 1.00 94.56 84 ILE A N 1
ATOM 664 C CA . ILE A 1 84 ? 0.686 -9.601 1.627 1.00 94.56 84 ILE A CA 1
ATOM 665 C C . ILE A 1 84 ? -0.633 -9.372 0.891 1.00 94.56 84 ILE A C 1
ATOM 667 O O . ILE A 1 84 ? -1.575 -8.846 1.477 1.00 94.56 84 ILE A O 1
ATOM 671 N N . ARG A 1 85 ? -0.743 -9.814 -0.367 1.00 95.69 85 ARG A N 1
ATOM 672 C CA . ARG A 1 85 ? -2.005 -9.717 -1.108 1.00 95.69 85 ARG A CA 1
ATOM 673 C C . ARG A 1 85 ? -3.142 -10.455 -0.399 1.00 95.69 85 ARG A C 1
ATOM 675 O O . ARG A 1 85 ? -4.191 -9.860 -0.178 1.00 95.69 85 ARG A O 1
ATOM 682 N N . ARG A 1 86 ? -2.926 -11.710 0.007 1.00 95.00 86 ARG A N 1
ATOM 683 C CA . ARG A 1 86 ? -3.930 -12.502 0.742 1.00 95.00 86 ARG A CA 1
ATOM 684 C C . ARG A 1 86 ? -4.319 -11.861 2.067 1.00 95.00 86 ARG A C 1
ATOM 686 O O . ARG A 1 86 ? -5.488 -11.899 2.442 1.00 95.00 86 ARG A O 1
ATOM 693 N N . PHE A 1 87 ? -3.354 -11.287 2.785 1.00 95.75 87 PHE A N 1
ATOM 694 C CA . PHE A 1 87 ? -3.618 -10.522 3.997 1.00 95.75 87 PHE A CA 1
ATOM 695 C C . PHE A 1 87 ? -4.546 -9.347 3.694 1.00 95.75 87 PHE A C 1
ATOM 697 O 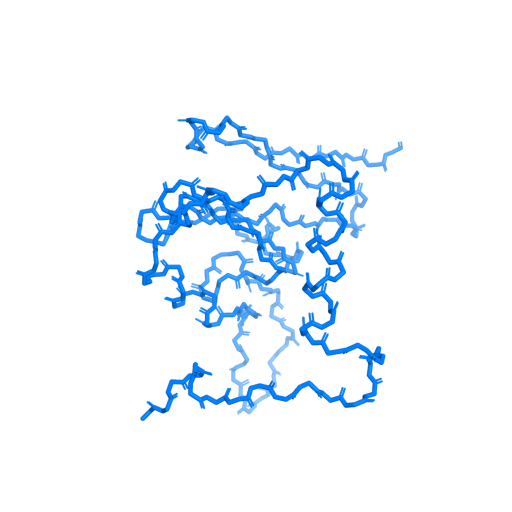O . PHE A 1 87 ? -5.570 -9.217 4.352 1.00 95.75 87 PHE A O 1
ATOM 704 N N . ILE A 1 88 ? -4.245 -8.547 2.670 1.00 96.19 88 ILE A N 1
ATOM 705 C CA . ILE A 1 88 ? -5.055 -7.386 2.285 1.00 96.19 88 ILE A CA 1
ATOM 706 C C . ILE A 1 88 ? -6.468 -7.809 1.895 1.00 96.19 88 ILE A C 1
ATOM 708 O O . ILE A 1 88 ? -7.429 -7.283 2.445 1.00 96.19 88 ILE A O 1
ATOM 712 N N . GLU A 1 89 ? -6.607 -8.793 1.007 1.00 95.88 89 GLU A N 1
ATOM 713 C CA . GLU A 1 89 ? -7.907 -9.296 0.543 1.00 95.88 89 GLU A CA 1
ATOM 714 C C . GLU A 1 89 ? -8.759 -9.856 1.698 1.00 95.88 89 GLU A C 1
ATOM 716 O O . GLU A 1 89 ? -9.978 -9.705 1.689 1.00 95.88 89 GLU A O 1
ATOM 721 N N . ARG A 1 90 ? -8.135 -10.460 2.721 1.00 94.06 90 ARG A N 1
ATOM 722 C CA . ARG A 1 90 ? -8.834 -11.016 3.893 1.00 94.06 90 ARG A CA 1
ATOM 723 C C . ARG A 1 90 ? -9.162 -9.973 4.962 1.00 94.06 90 ARG A C 1
ATOM 725 O O . ARG A 1 90 ? -10.228 -10.030 5.562 1.00 94.06 90 ARG A O 1
ATOM 732 N N . VAL A 1 91 ? -8.206 -9.103 5.274 1.00 94.25 91 VAL A N 1
ATOM 733 C CA . VAL A 1 91 ? -8.241 -8.209 6.444 1.00 94.25 91 VAL A CA 1
ATOM 734 C C . VAL A 1 91 ? -8.829 -6.842 6.100 1.00 94.25 91 VAL A C 1
ATOM 736 O O . VAL A 1 91 ? -9.347 -6.171 6.986 1.00 94.25 91 VAL A O 1
ATOM 739 N N . GLN A 1 92 ? -8.771 -6.455 4.824 1.00 96.06 92 GLN A N 1
ATOM 740 C CA . GLN A 1 92 ? -9.238 -5.176 4.289 1.00 96.06 92 GLN A CA 1
ATOM 741 C C . GLN A 1 92 ? -8.800 -3.958 5.137 1.00 96.06 92 GLN A C 1
ATOM 743 O O . GLN A 1 92 ? -9.636 -3.258 5.713 1.00 96.06 92 GLN A O 1
ATOM 748 N N . PRO A 1 93 ? -7.480 -3.691 5.255 1.00 95.12 93 PRO A N 1
ATOM 749 C CA . PRO A 1 93 ? -6.986 -2.490 5.920 1.00 95.12 93 PRO A CA 1
ATOM 750 C C . PRO A 1 93 ? -7.520 -1.175 5.343 1.00 95.12 93 PRO A C 1
ATOM 752 O O . PRO A 1 93 ? -7.871 -1.101 4.167 1.00 95.12 93 PRO A O 1
ATOM 755 N N . TYR A 1 94 ? -7.450 -0.099 6.130 1.00 96.56 94 TYR A N 1
ATOM 756 C CA . TYR A 1 94 ? -7.788 1.249 5.661 1.00 96.56 94 TYR A CA 1
ATOM 757 C C . TYR A 1 94 ? -6.931 1.692 4.464 1.00 96.56 94 TYR A C 1
ATOM 759 O O . TYR A 1 94 ? -7.435 2.176 3.452 1.00 96.56 94 TYR A O 1
ATOM 767 N N . LEU A 1 95 ? -5.614 1.527 4.589 1.00 96.44 95 LEU A N 1
ATOM 768 C CA . LEU A 1 95 ? -4.627 1.928 3.591 1.00 96.44 95 LEU A CA 1
ATOM 769 C C . LEU A 1 95 ? -3.381 1.059 3.754 1.00 96.44 95 LEU A C 1
ATOM 771 O O . LEU A 1 95 ? -2.953 0.779 4.878 1.00 96.44 95 LEU A O 1
ATOM 775 N N . VAL A 1 96 ? -2.774 0.668 2.639 1.00 96.38 96 VAL A N 1
ATOM 776 C CA . VAL A 1 96 ? -1.491 -0.034 2.621 1.00 96.38 96 VAL A CA 1
ATOM 777 C C . VAL A 1 96 ? -0.459 0.783 1.871 1.00 96.38 96 VAL A C 1
ATOM 779 O O . VAL A 1 96 ? -0.661 1.168 0.723 1.00 96.38 96 VAL A O 1
ATOM 782 N N . LEU A 1 97 ? 0.672 1.002 2.525 1.00 94.12 97 LEU A N 1
ATOM 783 C CA . LEU A 1 97 ? 1.867 1.590 1.953 1.00 94.12 97 LEU A CA 1
ATOM 784 C C . LEU A 1 97 ? 2.903 0.483 1.757 1.00 94.12 97 LEU A C 1
ATOM 786 O O . LEU A 1 97 ? 3.076 -0.382 2.616 1.00 94.12 97 LEU A O 1
ATOM 790 N N . SER A 1 98 ? 3.581 0.504 0.620 1.00 91.44 98 SER A N 1
ATOM 791 C CA . SER A 1 98 ? 4.571 -0.500 0.236 1.00 91.44 98 SER A CA 1
ATOM 792 C C . SER A 1 98 ? 5.802 0.129 -0.413 1.00 91.44 98 SER A C 1
ATOM 794 O O . SER A 1 98 ? 5.809 1.325 -0.704 1.00 91.44 98 SER A O 1
ATOM 796 N N . GLY A 1 99 ? 6.852 -0.668 -0.616 1.00 76.25 99 GLY A N 1
ATOM 797 C CA . GLY A 1 99 ? 8.071 -0.277 -1.320 1.00 76.25 99 GLY A CA 1
ATOM 798 C C . GLY A 1 99 ? 8.678 -1.445 -2.106 1.00 76.25 99 GLY A C 1
ATOM 799 O O . GLY A 1 99 ? 7.964 -2.192 -2.780 1.00 76.25 99 GLY A O 1
ATOM 800 N N . HIS A 1 100 ? 10.003 -1.607 -1.997 1.00 69.06 100 HIS A N 1
ATOM 801 C CA . HIS A 1 100 ? 10.830 -2.678 -2.583 1.00 69.06 100 HIS A CA 1
ATOM 802 C C . HIS A 1 100 ? 11.019 -2.608 -4.105 1.00 69.06 100 HIS A C 1
ATOM 804 O O . HIS A 1 100 ? 12.148 -2.617 -4.596 1.00 69.06 100 HIS A O 1
ATOM 810 N N . CYS A 1 101 ? 9.936 -2.487 -4.866 1.00 62.31 101 CYS A N 1
ATOM 811 C CA . CYS A 1 101 ? 9.973 -2.527 -6.325 1.00 62.31 101 CYS A CA 1
ATOM 812 C C . CYS A 1 101 ? 10.036 -1.106 -6.881 1.00 62.31 101 CYS A C 1
ATOM 814 O O . CYS A 1 101 ? 9.033 -0.485 -7.222 1.00 62.31 101 CYS A O 1
ATOM 816 N N . HIS A 1 102 ? 11.248 -0.560 -6.913 1.00 57.50 102 HIS A N 1
ATOM 817 C CA . HIS A 1 102 ? 11.501 0.822 -7.325 1.00 57.50 102 HIS A CA 1
ATOM 818 C C . HIS A 1 102 ? 11.112 1.093 -8.793 1.00 57.50 102 HIS A C 1
ATOM 820 O O . HIS A 1 102 ? 10.720 2.206 -9.133 1.00 57.50 102 HIS A O 1
ATOM 826 N N . GLU A 1 103 ? 11.146 0.055 -9.634 1.00 55.28 103 GLU A N 1
ATOM 827 C CA . GLU A 1 103 ? 10.804 0.094 -11.064 1.00 55.28 103 GLU A CA 1
ATOM 828 C C . GLU A 1 103 ? 9.286 0.114 -11.344 1.00 55.28 103 GLU A C 1
ATOM 830 O O . GLU A 1 103 ? 8.867 0.512 -12.434 1.00 55.28 103 GLU A O 1
ATOM 835 N N . SER A 1 104 ? 8.448 -0.272 -10.374 1.00 56.50 104 SER A N 1
ATOM 836 C CA . SER A 1 104 ? 7.002 -0.468 -10.582 1.00 56.50 104 SER A CA 1
ATOM 837 C C . SER A 1 104 ? 6.259 0.828 -10.892 1.00 56.50 104 SER A C 1
ATOM 839 O O . SER A 1 104 ? 5.427 0.885 -11.789 1.00 56.50 104 SER A O 1
ATOM 841 N N . VAL A 1 105 ? 6.630 1.916 -10.220 1.00 57.38 105 VAL A N 1
ATOM 842 C CA . VAL A 1 105 ? 6.020 3.241 -10.429 1.00 57.38 105 VAL A CA 1
ATOM 843 C C . VAL A 1 105 ? 6.431 3.883 -11.751 1.00 57.38 105 VAL A C 1
ATOM 845 O O . VAL A 1 105 ? 5.718 4.724 -12.284 1.00 57.38 105 VAL A O 1
ATOM 848 N N . VAL A 1 106 ? 7.582 3.499 -12.300 1.00 56.59 106 VAL A N 1
ATOM 849 C CA . VAL A 1 106 ? 8.051 4.016 -13.594 1.00 56.59 106 VAL A CA 1
ATOM 850 C C . VAL A 1 106 ? 7.250 3.407 -14.749 1.00 56.59 106 VAL A C 1
ATOM 852 O O . VAL A 1 106 ? 7.128 4.015 -15.809 1.00 56.59 106 VAL A O 1
ATOM 855 N N . THR A 1 107 ? 6.702 2.207 -14.548 1.00 59.06 107 THR A N 1
ATOM 856 C CA . THR A 1 107 ? 6.079 1.390 -15.599 1.00 59.06 107 THR A CA 1
ATOM 857 C C . THR A 1 107 ? 4.561 1.243 -15.455 1.00 59.06 107 THR A C 1
ATOM 859 O O . THR A 1 107 ? 3.898 0.892 -16.431 1.00 59.06 107 THR A O 1
ATOM 862 N N . GLY A 1 108 ? 3.995 1.551 -14.285 1.00 69.50 108 GLY A N 1
ATOM 863 C CA . GLY A 1 108 ? 2.569 1.420 -13.984 1.00 69.50 108 GLY A CA 1
ATOM 864 C C . GLY A 1 108 ? 2.020 2.535 -13.088 1.00 69.50 108 GLY A C 1
ATOM 865 O O . GLY A 1 108 ? 2.637 3.581 -12.910 1.00 69.50 108 GLY A O 1
ATOM 866 N N . ASP A 1 109 ? 0.823 2.317 -12.542 1.00 81.00 109 ASP A N 1
ATOM 867 C CA . ASP A 1 109 ? 0.211 3.235 -11.573 1.00 81.00 109 ASP A CA 1
ATOM 868 C C . ASP A 1 109 ? 0.873 3.072 -10.188 1.00 81.00 109 ASP A C 1
ATOM 870 O O . ASP A 1 109 ? 1.232 1.964 -9.789 1.00 81.00 109 ASP A O 1
ATOM 874 N N . TYR A 1 110 ? 1.018 4.165 -9.433 1.00 88.81 110 TYR A N 1
ATOM 875 C CA . TYR A 1 110 ? 1.600 4.161 -8.078 1.00 88.81 110 TYR A CA 1
ATOM 876 C C . TYR A 1 110 ? 0.607 3.685 -7.008 1.00 88.81 110 TYR A C 1
ATOM 878 O O . TYR A 1 110 ? 0.952 3.567 -5.826 1.00 88.81 110 TYR A O 1
ATOM 886 N N . LYS A 1 111 ? -0.643 3.431 -7.408 1.00 91.88 111 LYS A N 1
ATOM 887 C CA . LYS A 1 111 ? -1.721 2.961 -6.542 1.00 91.88 111 LYS A CA 1
ATOM 888 C C . LYS A 1 111 ? -2.598 1.918 -7.228 1.00 91.88 111 LYS A C 1
ATOM 890 O O . LYS A 1 111 ? -2.744 1.898 -8.445 1.00 91.88 111 LYS A O 1
ATOM 895 N N . VAL A 1 112 ? -3.215 1.066 -6.420 1.00 93.50 112 VAL A N 1
ATOM 896 C CA . VAL A 1 112 ? -4.204 0.071 -6.852 1.00 93.50 112 VAL A CA 1
ATOM 897 C C . VAL A 1 112 ? -5.182 -0.201 -5.712 1.00 93.50 112 VAL A C 1
ATOM 899 O O . VAL A 1 112 ? -4.800 -0.137 -4.545 1.00 93.50 112 VAL A O 1
ATOM 902 N N . ASP A 1 113 ? -6.429 -0.523 -6.039 1.00 95.56 113 ASP A N 1
ATOM 903 C CA . ASP A 1 113 ? -7.417 -0.977 -5.058 1.00 95.56 113 ASP A CA 1
ATOM 904 C C . ASP A 1 113 ? -7.499 -2.504 -5.034 1.00 95.56 113 ASP A C 1
ATOM 906 O O . ASP A 1 113 ? -7.639 -3.148 -6.076 1.00 95.56 113 ASP A O 1
ATOM 910 N N . LEU A 1 114 ? -7.427 -3.082 -3.834 1.00 96.12 114 LEU A N 1
ATOM 911 C CA . LEU A 1 114 ? -7.661 -4.502 -3.575 1.00 96.12 114 LEU A CA 1
ATOM 912 C C . LEU A 1 114 ? -8.870 -4.637 -2.644 1.00 96.12 114 LEU A C 1
ATOM 914 O O . LEU A 1 114 ? -8.740 -4.629 -1.419 1.00 96.12 114 LEU A O 1
ATOM 918 N N . GLY A 1 115 ? -10.057 -4.735 -3.246 1.00 95.56 115 GLY A N 1
ATOM 919 C CA . GLY A 1 115 ? -11.318 -4.591 -2.519 1.00 95.56 115 GLY A CA 1
ATOM 920 C C . GLY A 1 115 ? -11.529 -3.135 -2.102 1.00 95.56 115 GLY A C 1
ATOM 921 O O . GLY A 1 115 ? -11.466 -2.241 -2.942 1.00 95.56 115 GLY A O 1
ATOM 922 N N . GLU A 1 116 ? -11.758 -2.900 -0.814 1.00 95.12 116 GLU A N 1
ATOM 923 C CA . GLU A 1 116 ? -11.905 -1.568 -0.211 1.00 95.12 116 GLU A CA 1
ATOM 924 C C . GLU A 1 116 ? -10.556 -0.941 0.178 1.00 95.12 116 GLU A C 1
ATOM 926 O O . GLU A 1 116 ? -10.473 0.258 0.444 1.00 95.12 116 GLU A O 1
ATOM 931 N N . THR A 1 117 ? -9.481 -1.734 0.191 1.00 96.94 117 THR A N 1
ATOM 932 C CA . THR A 1 117 ? -8.155 -1.270 0.596 1.00 96.94 117 THR A CA 1
ATOM 933 C C . THR A 1 117 ? -7.403 -0.639 -0.564 1.00 96.94 117 THR A C 1
ATOM 935 O O . THR A 1 117 ? -7.024 -1.316 -1.527 1.00 96.94 117 THR A O 1
ATOM 938 N N . ARG A 1 118 ? -7.061 0.643 -0.411 1.00 96.06 118 ARG A N 1
ATOM 939 C CA . ARG A 1 118 ? -6.091 1.294 -1.289 1.00 96.06 118 ARG A CA 1
ATOM 940 C C . ARG A 1 118 ? -4.677 0.849 -0.941 1.00 96.06 118 ARG A C 1
ATOM 942 O O . ARG A 1 118 ? -4.243 0.970 0.203 1.00 96.06 118 ARG A O 1
ATOM 949 N N . CYS A 1 119 ? -3.945 0.383 -1.938 1.00 95.56 119 CYS A N 1
ATOM 950 C CA . CYS A 1 119 ? -2.529 0.061 -1.845 1.00 95.56 119 CYS A CA 1
ATOM 951 C C . CYS A 1 119 ? -1.728 1.104 -2.620 1.00 95.56 119 CYS A C 1
ATOM 953 O O . CYS A 1 119 ? -2.120 1.500 -3.718 1.00 95.56 119 CYS A O 1
ATOM 955 N N . VAL A 1 120 ? -0.607 1.538 -2.057 1.00 94.38 120 VAL A N 1
ATOM 956 C CA . VAL A 1 120 ? 0.249 2.577 -2.627 1.00 94.38 120 VAL A CA 1
ATOM 957 C C . VAL A 1 120 ? 1.699 2.130 -2.552 1.00 94.38 120 VAL A C 1
ATOM 959 O O . VAL A 1 120 ? 2.168 1.674 -1.508 1.00 94.38 120 VAL A O 1
ATOM 962 N N . ASN A 1 121 ? 2.423 2.307 -3.647 1.00 91.62 121 ASN A N 1
ATOM 963 C CA . ASN A 1 121 ? 3.874 2.232 -3.679 1.00 91.62 121 ASN A CA 1
ATOM 964 C C . ASN A 1 121 ? 4.367 3.544 -4.303 1.00 91.62 121 ASN A C 1
ATOM 966 O O . ASN A 1 121 ? 4.112 3.766 -5.483 1.00 91.62 121 ASN A O 1
ATOM 970 N N . PRO A 1 122 ? 5.032 4.443 -3.553 1.00 86.62 122 PRO A N 1
ATOM 971 C CA . PRO A 1 122 ? 5.580 5.670 -4.122 1.00 86.62 122 PRO A CA 1
ATOM 972 C C . PRO A 1 122 ? 6.728 5.381 -5.097 1.00 86.62 122 PRO A C 1
ATOM 974 O O . PRO A 1 122 ? 7.017 6.217 -5.950 1.00 86.62 122 PRO A O 1
ATOM 977 N N . GLY A 1 123 ? 7.351 4.200 -5.035 1.00 80.19 123 GLY A N 1
ATOM 978 C CA . GLY A 1 123 ? 8.482 3.829 -5.877 1.00 80.19 123 GLY A CA 1
ATOM 979 C C . GLY A 1 123 ? 9.722 4.670 -5.593 1.00 80.19 123 GLY A C 1
ATOM 980 O O . GLY A 1 123 ? 9.755 5.501 -4.686 1.00 80.19 123 GLY A O 1
ATOM 981 N N . SER A 1 124 ? 10.774 4.447 -6.375 1.00 72.50 124 SER A N 1
ATOM 982 C CA . SER A 1 124 ? 11.993 5.245 -6.280 1.00 72.50 124 SER A CA 1
ATOM 983 C C . SER A 1 124 ? 12.702 5.295 -7.625 1.00 72.50 124 SER A C 1
ATOM 985 O O . SER A 1 124 ? 12.866 4.279 -8.291 1.00 72.50 124 SER A O 1
ATOM 987 N N . GLN A 1 125 ? 13.136 6.484 -8.028 1.00 71.88 125 GLN A N 1
ATOM 988 C CA . GLN A 1 125 ? 13.864 6.712 -9.274 1.00 71.88 125 GLN A CA 1
ATOM 989 C C . GLN A 1 125 ? 15.292 7.156 -8.952 1.00 71.88 125 GLN A C 1
ATOM 991 O O . GLN A 1 125 ? 15.804 8.124 -9.506 1.00 71.88 125 GLN A O 1
ATOM 996 N N . THR A 1 126 ? 15.952 6.435 -8.039 1.00 66.94 126 THR A N 1
ATOM 997 C CA . THR A 1 126 ? 17.320 6.764 -7.603 1.00 66.94 126 THR A CA 1
ATOM 998 C C . THR A 1 126 ? 18.322 6.809 -8.752 1.00 66.94 126 THR A C 1
ATOM 1000 O O . THR A 1 126 ? 19.258 7.590 -8.701 1.00 66.94 126 THR A O 1
ATOM 1003 N N . HIS A 1 127 ? 18.121 6.018 -9.809 1.00 71.88 127 HIS A N 1
ATOM 1004 C CA . HIS A 1 127 ? 18.973 6.041 -11.003 1.00 71.88 127 HIS A CA 1
ATOM 1005 C C . HIS A 1 127 ? 18.836 7.326 -11.843 1.00 71.88 127 HIS A C 1
ATOM 1007 O O . HIS A 1 127 ? 19.657 7.554 -12.727 1.00 71.88 127 HIS A O 1
ATOM 1013 N N . LEU A 1 128 ? 17.809 8.143 -11.585 1.00 73.25 128 LEU A N 1
ATOM 1014 C CA . LEU A 1 128 ? 17.570 9.446 -12.214 1.00 73.25 128 LEU A CA 1
ATOM 1015 C C . LEU A 1 128 ? 17.750 10.606 -11.224 1.00 73.25 128 LEU A C 1
ATOM 1017 O O . LEU A 1 128 ? 17.348 11.724 -11.536 1.00 73.25 128 LEU A O 1
ATOM 1021 N N . ASP A 1 129 ? 18.290 10.345 -10.028 1.00 81.62 129 ASP A N 1
ATOM 1022 C CA . ASP A 1 129 ? 18.378 11.317 -8.932 1.00 81.62 129 ASP A CA 1
ATOM 1023 C C . ASP A 1 129 ? 17.013 11.944 -8.574 1.00 81.62 129 ASP A C 1
ATOM 1025 O O . ASP A 1 129 ? 16.906 13.115 -8.206 1.00 81.62 129 ASP A O 1
ATOM 1029 N N . VAL A 1 130 ? 15.938 11.148 -8.673 1.00 81.19 130 VAL A N 1
ATOM 1030 C CA . VAL A 1 130 ? 14.569 11.572 -8.354 1.00 81.19 130 VAL A CA 1
ATOM 1031 C C . VAL A 1 130 ? 14.030 10.828 -7.136 1.00 81.19 130 VAL A C 1
ATOM 1033 O O . VAL A 1 130 ? 13.901 9.599 -7.120 1.00 81.19 130 VAL A O 1
ATOM 1036 N N . LEU A 1 131 ? 13.633 11.600 -6.125 1.00 82.75 131 LEU A N 1
ATOM 1037 C CA . LEU A 1 131 ? 12.850 11.135 -4.989 1.00 82.75 131 LEU A CA 1
ATOM 1038 C C . LEU A 1 131 ? 11.359 11.202 -5.333 1.00 82.75 131 LEU A C 1
ATOM 1040 O O . LEU A 1 131 ? 10.826 12.272 -5.619 1.00 82.75 131 LEU A O 1
ATOM 1044 N N . SER A 1 132 ? 10.683 10.060 -5.262 1.00 85.12 132 SER A N 1
ATOM 1045 C CA . SER A 1 132 ? 9.234 9.971 -5.425 1.00 85.12 132 SER A CA 1
ATOM 1046 C C . SER A 1 132 ? 8.544 9.953 -4.063 1.00 85.12 132 SER A C 1
ATOM 1048 O O . SER A 1 132 ? 8.958 9.238 -3.150 1.00 85.12 132 SER A O 1
ATOM 1050 N N . LEU A 1 133 ? 7.499 10.759 -3.916 1.00 86.19 133 LEU A N 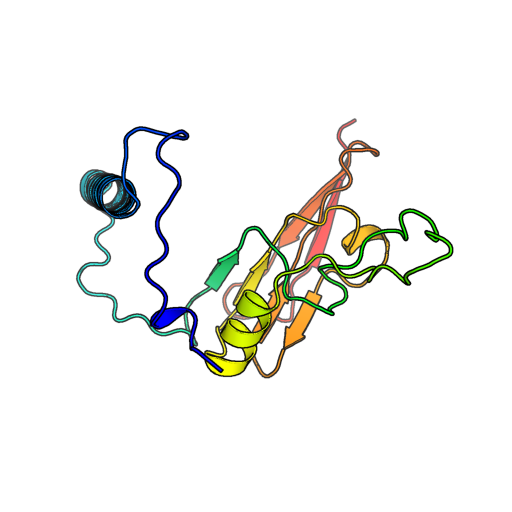1
ATOM 1051 C CA . LEU A 1 133 ? 6.758 10.957 -2.673 1.00 86.19 133 LEU A CA 1
ATOM 1052 C C . LEU A 1 133 ? 5.269 10.852 -2.951 1.00 86.19 133 LEU A C 1
ATOM 1054 O O . LEU A 1 133 ? 4.802 11.302 -3.992 1.00 86.19 133 LEU A O 1
ATOM 1058 N N . VAL A 1 134 ? 4.507 10.346 -1.987 1.00 90.19 134 VAL A N 1
ATOM 1059 C CA . VAL A 1 134 ? 3.046 10.445 -2.005 1.00 90.19 134 VAL A CA 1
ATOM 1060 C C . VAL A 1 134 ? 2.601 11.260 -0.798 1.00 90.19 134 VAL A C 1
ATOM 1062 O O . VAL A 1 134 ? 2.985 10.970 0.333 1.00 90.19 134 VAL A O 1
ATOM 1065 N N . GLN A 1 135 ? 1.788 12.283 -1.049 1.00 91.62 135 GLN A N 1
ATOM 1066 C CA . GLN A 1 135 ? 1.121 13.078 -0.024 1.00 91.62 135 GLN A CA 1
ATOM 1067 C C . GLN A 1 135 ? -0.373 12.793 -0.077 1.00 91.62 135 GLN A C 1
ATOM 1069 O O . GLN A 1 135 ? -0.972 12.773 -1.155 1.00 91.62 135 GLN A O 1
ATOM 1074 N N . PHE A 1 136 ? -0.985 12.616 1.087 1.00 93.75 136 PHE A N 1
ATOM 1075 C CA . PHE A 1 136 ? -2.415 12.384 1.200 1.00 93.75 136 PHE A CA 1
ATOM 1076 C C . PHE A 1 136 ? -2.958 12.961 2.505 1.00 93.75 136 PHE A C 1
ATOM 1078 O O . PHE A 1 136 ? -2.231 13.086 3.492 1.00 93.75 136 PHE A O 1
ATOM 1085 N N . ASP A 1 137 ? -4.239 13.322 2.486 1.00 92.94 137 ASP A N 1
ATOM 1086 C CA . ASP A 1 137 ? -5.011 13.566 3.699 1.00 92.94 137 ASP A CA 1
ATOM 1087 C C . ASP A 1 137 ? -5.445 12.209 4.260 1.00 92.94 137 ASP A C 1
ATOM 1089 O O . ASP A 1 137 ? -5.993 11.380 3.532 1.00 92.94 137 ASP A O 1
ATOM 1093 N N . LEU A 1 138 ? -5.200 11.989 5.553 1.00 90.69 138 LEU A N 1
ATOM 1094 C CA . LEU A 1 138 ? -5.581 10.765 6.247 1.00 90.69 138 LEU A CA 1
ATOM 1095 C C . LEU A 1 138 ? -7.081 10.482 6.139 1.00 90.69 138 LEU A C 1
ATOM 1097 O O . LEU A 1 138 ? -7.449 9.319 6.108 1.00 90.69 138 LEU A O 1
ATOM 1101 N N . TYR A 1 139 ? -7.927 11.511 6.085 1.00 93.06 139 TYR A N 1
ATOM 1102 C CA . TYR A 1 139 ? -9.382 11.351 6.010 1.00 93.06 139 TYR A CA 1
ATOM 1103 C C . TYR A 1 139 ? -9.922 11.371 4.576 1.00 93.06 139 TYR A C 1
ATOM 1105 O O . TYR A 1 139 ? -11.082 11.024 4.355 1.00 93.06 139 TYR A O 1
ATOM 1113 N N . HIS A 1 140 ? -9.082 11.733 3.603 1.00 92.69 140 HIS A N 1
ATOM 1114 C CA . HIS A 1 140 ? -9.424 11.765 2.181 1.00 92.69 140 HIS A CA 1
ATOM 1115 C C . HIS A 1 140 ? -8.299 11.149 1.326 1.00 92.69 140 HIS A C 1
ATOM 1117 O O . HIS A 1 140 ? -7.756 11.804 0.429 1.00 92.69 140 HIS A O 1
ATOM 1123 N N . PRO A 1 141 ? -7.909 9.881 1.572 1.00 89.56 141 PRO A N 1
ATOM 1124 C CA . PRO A 1 141 ? -6.778 9.260 0.886 1.00 89.56 141 PRO A CA 1
ATOM 1125 C C . PRO A 1 141 ? -7.009 9.118 -0.623 1.00 89.56 141 PRO A C 1
ATOM 1127 O O . PRO A 1 141 ? -6.051 9.014 -1.385 1.00 89.56 141 PRO A O 1
ATOM 1130 N N . GLN A 1 142 ? -8.255 9.156 -1.101 1.00 87.88 142 GLN A N 1
ATOM 1131 C CA . GLN A 1 142 ? -8.568 9.168 -2.531 1.00 87.88 142 GLN A CA 1
ATOM 1132 C C . GLN A 1 142 ? -7.954 10.355 -3.283 1.00 87.88 142 GLN A C 1
ATOM 1134 O O . GLN A 1 142 ? -7.619 10.209 -4.460 1.00 87.88 142 GLN A O 1
ATOM 1139 N N . ASP A 1 143 ? -7.727 11.473 -2.591 1.00 92.06 143 ASP A N 1
ATOM 1140 C CA . ASP A 1 143 ? -7.182 12.708 -3.157 1.00 92.06 143 ASP A CA 1
ATOM 1141 C C . ASP A 1 143 ? -5.646 12.746 -3.122 1.00 92.06 143 ASP A C 1
ATOM 1143 O O . ASP A 1 143 ? -5.032 13.794 -3.347 1.00 92.06 143 ASP A O 1
ATOM 1147 N N . MET A 1 144 ? -5.012 11.601 -2.837 1.00 93.38 144 MET A N 1
ATOM 1148 C CA . MET A 1 144 ? -3.562 11.467 -2.792 1.00 93.38 144 MET A CA 1
ATOM 1149 C C . MET A 1 144 ? -2.893 11.905 -4.094 1.00 93.38 144 MET A C 1
ATOM 1151 O O . MET A 1 144 ? -3.392 11.671 -5.201 1.00 93.38 144 MET A O 1
ATOM 1155 N N . LYS A 1 145 ? -1.718 12.509 -3.943 1.00 90.94 145 LYS A N 1
ATOM 1156 C CA . LYS A 1 145 ? -0.903 13.013 -5.045 1.00 90.94 145 LYS A CA 1
ATOM 1157 C C . LYS A 1 145 ? 0.510 12.486 -4.928 1.00 90.94 145 LYS A C 1
ATOM 1159 O O . LYS A 1 145 ? 1.074 12.448 -3.835 1.00 90.94 145 LYS A O 1
ATOM 1164 N N . GLN A 1 146 ? 1.072 12.129 -6.072 1.00 89.12 146 GLN A N 1
ATOM 1165 C CA . GLN A 1 146 ? 2.475 11.789 -6.194 1.00 89.12 146 GLN A CA 1
ATOM 1166 C C . GLN A 1 146 ? 3.274 13.018 -6.629 1.00 89.12 146 GLN A C 1
ATOM 1168 O O . GLN A 1 146 ? 2.842 13.775 -7.500 1.00 89.12 146 GLN A O 1
ATOM 1173 N N . PHE A 1 147 ? 4.435 13.204 -6.016 1.00 86.94 147 PHE A N 1
ATOM 1174 C CA . PHE A 1 147 ? 5.381 14.269 -6.312 1.00 86.94 147 PHE A CA 1
ATOM 1175 C C . PHE A 1 147 ? 6.748 13.672 -6.598 1.00 86.94 147 PHE A C 1
ATOM 1177 O O . PHE A 1 147 ? 7.129 12.657 -6.017 1.00 86.94 147 PHE A O 1
ATOM 1184 N N . PHE A 1 148 ? 7.498 14.359 -7.449 1.00 87.00 148 PHE A N 1
ATOM 1185 C CA . PHE A 1 148 ? 8.868 14.015 -7.787 1.00 87.00 148 PHE A CA 1
ATOM 1186 C C . PHE A 1 148 ? 9.763 15.188 -7.404 1.00 87.00 148 PHE A C 1
ATOM 1188 O O . PHE A 1 148 ? 9.526 16.321 -7.827 1.00 87.00 148 PHE A O 1
ATOM 1195 N N . ILE A 1 149 ? 10.765 14.929 -6.570 1.00 84.00 149 ILE A N 1
ATOM 1196 C CA . ILE A 1 149 ? 11.793 15.898 -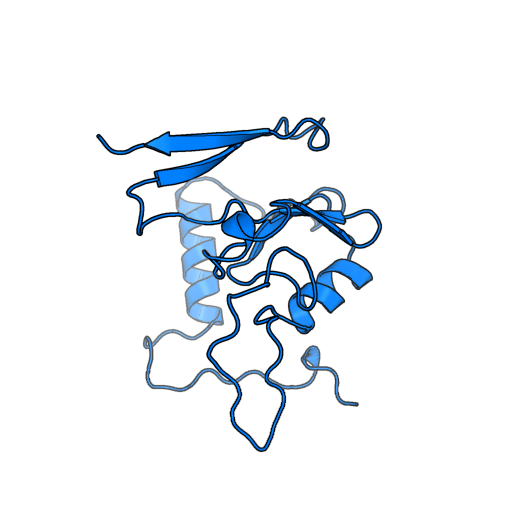6.199 1.00 84.00 149 ILE A CA 1
ATOM 1197 C C . ILE A 1 149 ? 13.086 15.470 -6.877 1.00 84.00 149 ILE A C 1
ATOM 1199 O O . ILE A 1 149 ? 13.608 14.393 -6.598 1.00 84.00 149 ILE A O 1
ATOM 1203 N N . HIS A 1 150 ? 13.596 16.325 -7.755 1.00 82.56 150 HIS A N 1
ATOM 1204 C CA . HIS A 1 150 ? 14.894 16.135 -8.385 1.00 82.56 150 HIS A CA 1
ATOM 1205 C C . HIS A 1 150 ? 15.996 16.616 -7.439 1.00 82.56 150 HIS A C 1
ATOM 1207 O O . HIS A 1 150 ? 15.946 17.750 -6.958 1.00 82.56 150 HIS A O 1
ATOM 1213 N N . ALA A 1 151 ? 16.982 15.765 -7.175 1.00 72.19 151 ALA A N 1
ATOM 1214 C CA . ALA A 1 151 ? 18.210 16.158 -6.507 1.00 72.19 151 ALA A CA 1
ATOM 1215 C C . ALA A 1 151 ? 19.140 16.788 -7.558 1.00 72.19 151 ALA A C 1
ATOM 1217 O O . ALA A 1 151 ? 19.856 16.091 -8.272 1.00 72.19 151 ALA A O 1
ATOM 1218 N N . HIS A 1 152 ? 19.064 18.111 -7.699 1.00 63.81 152 HIS A N 1
ATOM 1219 C CA . HIS A 1 152 ? 20.011 18.922 -8.468 1.00 63.81 152 HIS A CA 1
ATOM 1220 C C . HIS A 1 152 ? 20.881 19.744 -7.520 1.00 63.81 152 HIS A C 1
ATOM 1222 O O . HIS A 1 152 ? 20.326 20.251 -6.517 1.00 63.81 152 HIS A O 1
#

Secondary structure (DSSP, 8-state):
---TTTS-----TTS-S--HHHHHHHHHHHHHHTT---TT----GGG-EEE-SSPBSSSGGGB------BTTB---SB-SBHHHHHHHHHH--SEEE--S-TTHHHHS-SEEEETTEEEE----BGGGTEEEEEEEETTEEEEEEEEEEE--